Protein AF-A0A3P9D3Z5-F1 (afdb_monomer)

Structure (mmCIF, N/CA/C/O backbone):
data_AF-A0A3P9D3Z5-F1
#
_entry.id   AF-A0A3P9D3Z5-F1
#
loop_
_atom_site.group_PDB
_atom_site.id
_atom_site.type_symbol
_atom_site.label_atom_id
_atom_site.label_alt_id
_atom_site.label_comp_id
_atom_site.label_asym_id
_atom_site.label_entity_id
_atom_site.label_seq_id
_atom_site.pdbx_PDB_ins_code
_atom_site.Cartn_x
_atom_site.Cartn_y
_atom_site.Cartn_z
_atom_site.occupancy
_atom_site.B_iso_or_equiv
_atom_site.auth_seq_id
_atom_site.auth_comp_id
_atom_site.auth_asym_id
_atom_site.auth_atom_id
_atom_site.pdbx_PDB_model_num
ATOM 1 N N . MET A 1 1 ? 6.419 14.425 22.893 1.00 42.72 1 MET A N 1
ATOM 2 C CA . MET A 1 1 ? 5.077 14.743 23.412 1.00 42.72 1 MET A CA 1
AT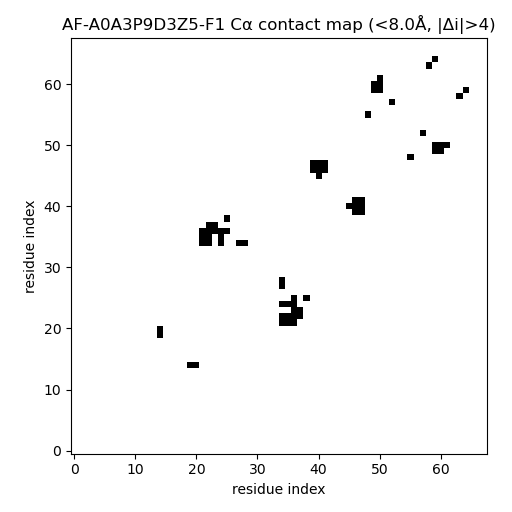OM 3 C C . MET A 1 1 ? 4.711 16.105 22.872 1.00 42.72 1 MET A C 1
ATOM 5 O O . MET A 1 1 ? 5.112 17.093 23.458 1.00 42.72 1 MET A O 1
ATOM 9 N N . GLU A 1 2 ? 4.010 16.141 21.748 1.00 29.31 2 GLU A N 1
ATOM 10 C CA . GLU A 1 2 ? 3.184 17.282 21.365 1.00 29.31 2 GLU A CA 1
ATOM 11 C C . GLU A 1 2 ? 1.882 16.697 20.825 1.00 29.31 2 GLU A C 1
ATOM 13 O O . GLU A 1 2 ? 1.891 15.798 19.982 1.00 29.31 2 GLU A O 1
ATOM 18 N N . HIS A 1 3 ? 0.789 17.135 21.444 1.00 41.75 3 HIS A N 1
ATOM 19 C CA . HIS A 1 3 ? -0.583 16.887 21.039 1.00 41.75 3 HIS A CA 1
ATOM 20 C C . HIS A 1 3 ? -0.906 17.772 19.838 1.00 41.75 3 HIS A C 1
ATOM 22 O O . HIS A 1 3 ? -0.600 18.961 19.851 1.00 41.75 3 HIS A O 1
ATOM 28 N N . ALA A 1 4 ? -1.632 17.221 18.873 1.00 39.78 4 ALA A N 1
ATOM 29 C CA . ALA A 1 4 ? -2.557 18.001 18.067 1.00 39.78 4 ALA A CA 1
ATOM 30 C C . ALA A 1 4 ? -3.750 17.109 17.721 1.00 39.78 4 ALA A C 1
ATOM 32 O O . ALA A 1 4 ? -3.807 16.474 16.669 1.00 39.78 4 ALA A O 1
ATOM 33 N N . ASP A 1 5 ? -4.699 17.054 18.654 1.00 54.66 5 ASP A N 1
ATOM 34 C CA . ASP A 1 5 ? -6.086 16.722 18.368 1.00 54.66 5 ASP A CA 1
ATOM 35 C C . ASP A 1 5 ? -6.623 17.738 17.357 1.00 54.66 5 ASP A C 1
ATOM 37 O O . ASP A 1 5 ? -7.038 18.838 17.715 1.00 54.66 5 ASP A O 1
ATOM 41 N N . SER A 1 6 ? -6.630 17.380 16.076 1.00 47.41 6 SER A N 1
ATOM 42 C CA . SER A 1 6 ? -7.446 18.082 15.091 1.00 47.41 6 SER A CA 1
ATOM 43 C C . SER A 1 6 ? -8.680 17.239 14.808 1.00 47.41 6 SER A C 1
ATOM 45 O O . SER A 1 6 ? -8.811 16.591 13.771 1.00 47.41 6 SER A O 1
ATOM 47 N N . LYS A 1 7 ? -9.621 17.241 15.761 1.00 61.88 7 LYS A N 1
ATOM 48 C CA . LYS A 1 7 ? -11.023 17.010 15.410 1.00 61.88 7 LYS A CA 1
ATOM 49 C C . LYS A 1 7 ? -11.475 18.233 14.626 1.00 61.88 7 LYS A C 1
ATOM 51 O O . LYS A 1 7 ? -11.995 19.185 15.201 1.00 61.88 7 LYS A O 1
ATOM 56 N N . ASN A 1 8 ? -11.222 18.226 13.320 1.00 47.56 8 ASN A N 1
ATOM 57 C CA . ASN A 1 8 ? -11.798 19.222 12.437 1.00 47.56 8 ASN A CA 1
ATOM 58 C C . ASN A 1 8 ? -13.306 18.977 12.385 1.00 47.56 8 ASN A C 1
ATOM 60 O O . ASN A 1 8 ? -13.798 18.026 11.780 1.00 47.56 8 ASN A O 1
ATOM 64 N N . ASN A 1 9 ? -14.018 19.830 13.111 1.00 52.56 9 ASN A N 1
ATOM 65 C CA . ASN A 1 9 ? -15.460 19.950 13.119 1.00 52.56 9 ASN A CA 1
ATOM 66 C C . ASN A 1 9 ? -15.871 20.618 11.800 1.00 52.56 9 ASN A C 1
ATOM 68 O O . ASN A 1 9 ? -16.053 21.829 11.733 1.00 52.56 9 ASN A O 1
ATOM 72 N N . LEU A 1 10 ? -15.924 19.826 10.728 1.00 54.56 10 LEU A N 1
ATOM 73 C CA . LEU A 1 10 ? -16.603 20.196 9.494 1.00 54.56 10 LEU A CA 1
ATOM 74 C C . LEU A 1 10 ? -18.033 19.669 9.589 1.00 54.56 10 LEU A C 1
ATOM 76 O O . LEU A 1 10 ? -18.299 18.468 9.558 1.00 54.56 10 LEU A O 1
ATOM 80 N N . GLN A 1 11 ? -18.899 20.646 9.825 1.00 43.47 11 GLN A N 1
ATOM 81 C CA . GLN A 1 11 ? -20.347 20.657 9.805 1.00 43.47 11 GLN A CA 1
ATOM 82 C C . GLN A 1 11 ? -21.015 19.463 9.107 1.00 43.47 11 GLN A C 1
ATOM 84 O O . GLN A 1 11 ? -20.787 19.143 7.942 1.00 43.47 11 GLN A O 1
ATOM 89 N N . ASN A 1 12 ? -21.921 18.852 9.862 1.00 51.16 12 ASN A N 1
ATOM 90 C CA . ASN A 1 12 ? -22.941 17.936 9.390 1.00 51.16 12 ASN A CA 1
ATOM 91 C C . ASN A 1 12 ? -23.832 18.629 8.340 1.00 51.16 12 ASN A C 1
ATOM 93 O O . ASN A 1 12 ? -24.699 19.390 8.744 1.00 51.16 12 ASN A O 1
ATOM 97 N N . ASP A 1 13 ? -23.643 18.355 7.044 1.00 53.38 13 ASP A N 1
ATOM 98 C CA . ASP A 1 13 ? -24.694 18.581 6.025 1.00 53.38 13 ASP A CA 1
ATOM 99 C C . ASP A 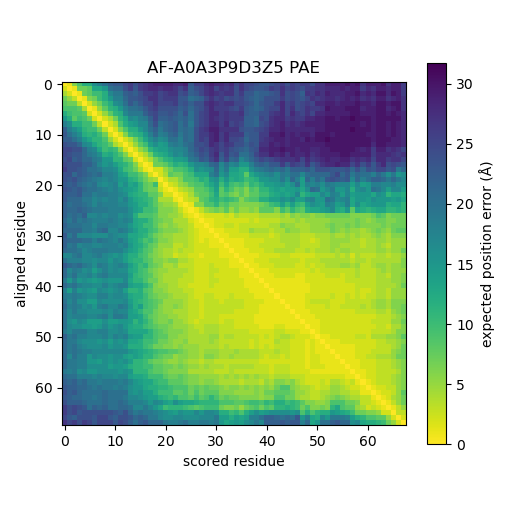1 13 ? -24.589 17.732 4.729 1.00 53.38 13 ASP A C 1
ATOM 101 O O . ASP A 1 13 ? -25.464 17.807 3.877 1.00 53.38 13 ASP A O 1
ATOM 105 N N . GLU A 1 14 ? -23.609 16.825 4.579 1.00 55.22 14 GLU A N 1
ATOM 106 C CA . GLU A 1 14 ? -23.498 15.950 3.380 1.00 55.22 14 GLU A CA 1
ATOM 107 C C . GLU A 1 14 ? -23.561 14.439 3.680 1.00 55.22 14 GLU A C 1
ATOM 109 O O . GLU A 1 14 ? -23.139 13.599 2.885 1.00 55.22 14 GLU A O 1
ATOM 114 N N . LYS A 1 15 ? -24.109 14.034 4.833 1.00 51.00 15 LYS A N 1
ATOM 115 C CA . LYS A 1 15 ? -24.106 12.620 5.274 1.00 51.00 15 LYS A CA 1
ATOM 116 C C . LYS A 1 15 ? -25.098 11.698 4.546 1.00 51.00 15 LYS A C 1
ATOM 118 O O . LYS A 1 15 ? -25.405 10.627 5.058 1.00 51.00 15 LYS A O 1
ATOM 123 N N . ASN A 1 16 ? -25.582 12.069 3.360 1.00 55.69 16 ASN A N 1
ATOM 124 C CA . ASN A 1 16 ? -26.479 11.227 2.567 1.00 55.69 16 ASN A CA 1
ATOM 125 C C . ASN A 1 16 ? -25.919 10.921 1.174 1.00 55.69 16 ASN A C 1
ATOM 127 O O . ASN A 1 16 ? -26.572 11.139 0.156 1.00 55.69 16 ASN A O 1
ATOM 131 N N . THR A 1 17 ? -24.694 10.399 1.130 1.00 51.53 17 THR A N 1
ATOM 132 C CA . THR A 1 17 ? -24.203 9.667 -0.038 1.00 51.53 17 THR A CA 1
ATOM 133 C C . THR A 1 17 ? -23.666 8.305 0.420 1.00 51.53 17 THR A C 1
ATOM 135 O O . THR A 1 17 ? -22.790 8.253 1.286 1.00 51.53 17 THR A O 1
ATOM 138 N N . PRO A 1 18 ? -24.177 7.183 -0.121 1.00 59.81 18 PRO A N 1
ATOM 139 C CA . PRO A 1 18 ? -23.831 5.837 0.349 1.00 59.81 18 PRO A CA 1
ATOM 140 C C . PRO A 1 18 ? -22.361 5.451 0.114 1.00 59.81 18 PRO A C 1
ATOM 142 O O . PRO A 1 18 ? -21.912 4.446 0.642 1.00 59.81 18 PRO A O 1
ATOM 145 N N . TYR A 1 19 ? -21.605 6.254 -0.639 1.00 59.00 19 TYR A N 1
ATOM 146 C CA . TYR A 1 19 ? -20.210 5.977 -0.988 1.00 59.00 19 TYR A CA 1
ATOM 147 C C . TYR A 1 19 ? -19.185 6.694 -0.100 1.00 59.00 19 TYR A C 1
ATOM 149 O O . TYR A 1 19 ? -18.047 6.238 0.002 1.00 59.00 19 TYR A O 1
ATOM 157 N N . LEU A 1 20 ? -19.547 7.810 0.546 1.00 62.84 20 LEU A N 1
ATOM 158 C CA . LEU A 1 20 ? -18.575 8.573 1.339 1.00 62.84 20 LEU A CA 1
ATOM 159 C C . LEU 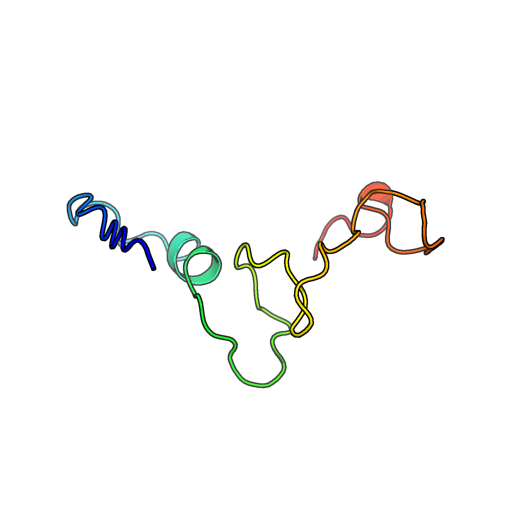A 1 20 ? -18.290 7.924 2.695 1.00 62.84 20 LEU A C 1
ATOM 161 O O . LEU A 1 20 ? -17.186 8.053 3.218 1.00 62.84 20 LEU A O 1
ATOM 165 N N . LEU A 1 21 ? -19.268 7.215 3.265 1.00 66.38 21 LEU A N 1
ATOM 166 C CA . LEU A 1 21 ? -19.099 6.592 4.575 1.00 66.38 21 LEU A CA 1
ATOM 167 C C . LEU A 1 21 ? -18.078 5.447 4.529 1.00 66.38 21 LEU A C 1
ATOM 169 O O . LEU A 1 21 ? -17.248 5.354 5.427 1.00 66.38 21 LEU A O 1
ATOM 173 N N . ASP A 1 22 ? -18.062 4.655 3.455 1.00 65.38 22 ASP A N 1
ATOM 174 C CA . ASP A 1 22 ? -17.120 3.540 3.285 1.00 65.38 22 ASP A CA 1
ATOM 175 C C . ASP A 1 22 ? -15.662 4.012 3.172 1.00 65.38 22 ASP A C 1
ATOM 177 O O . ASP A 1 22 ? -14.749 3.376 3.702 1.00 65.38 22 ASP A O 1
ATOM 181 N N . TYR A 1 23 ? -15.437 5.161 2.528 1.00 65.25 23 TYR A N 1
ATOM 182 C CA . TYR A 1 23 ? -14.113 5.788 2.418 1.00 65.25 23 TYR A CA 1
ATOM 183 C C . TYR A 1 23 ? -13.647 6.446 3.724 1.00 65.25 23 TYR A C 1
ATOM 185 O O . TYR A 1 23 ? -12.445 6.564 3.968 1.00 65.25 23 TYR A O 1
ATOM 193 N N . LEU A 1 24 ? -14.589 6.868 4.571 1.00 69.69 24 LEU A N 1
ATOM 194 C CA . LEU A 1 24 ? -14.320 7.449 5.888 1.00 69.69 24 LEU A CA 1
ATOM 195 C C . LEU A 1 24 ? -14.308 6.402 7.012 1.00 69.69 24 LEU A C 1
ATOM 197 O O . LEU A 1 24 ? -14.002 6.744 8.155 1.00 69.69 24 LEU A O 1
ATOM 201 N N . LEU A 1 25 ? -14.612 5.131 6.720 1.00 72.38 25 LEU A N 1
ATOM 202 C CA . LEU A 1 25 ? -14.504 4.059 7.702 1.00 72.38 25 LEU A CA 1
ATOM 203 C C . LEU A 1 25 ? -13.029 3.874 8.089 1.00 72.38 25 LEU A C 1
ATOM 205 O O . LEU A 1 25 ? -12.201 3.370 7.332 1.00 72.38 25 LEU A O 1
ATOM 209 N N . GLU A 1 26 ? -12.686 4.259 9.315 1.00 77.31 26 GLU A N 1
ATOM 210 C CA . GLU A 1 26 ? -11.340 4.052 9.866 1.00 77.31 26 GLU A CA 1
ATOM 211 C C . GLU A 1 26 ? -11.092 2.600 10.316 1.00 77.31 26 GLU A C 1
ATOM 213 O O . GLU A 1 26 ? -9.941 2.197 10.553 1.00 77.31 26 GLU A O 1
ATOM 218 N N . CYS A 1 27 ? -12.170 1.821 10.424 1.00 84.38 27 CYS A N 1
ATOM 219 C CA . CYS A 1 27 ? -12.196 0.447 10.904 1.00 84.38 27 CYS A CA 1
ATOM 220 C C . CYS A 1 27 ? -12.543 -0.534 9.781 1.00 84.38 27 CYS A C 1
ATOM 222 O O . CYS A 1 2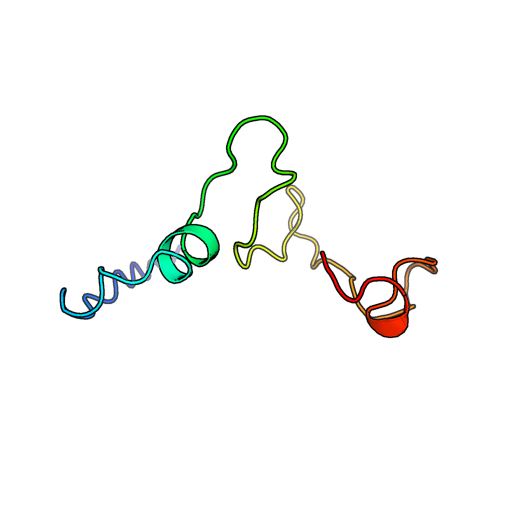7 ? -13.231 -0.202 8.822 1.00 84.38 27 CYS A O 1
ATOM 224 N N . VAL A 1 28 ? -12.062 -1.766 9.928 1.00 87.38 28 VAL A N 1
ATOM 225 C CA . VAL A 1 28 ? -12.292 -2.863 8.987 1.00 87.38 28 VAL A CA 1
ATOM 226 C C . VAL A 1 28 ? -13.391 -3.776 9.524 1.00 87.38 28 VAL A C 1
ATOM 228 O O . VAL A 1 28 ? -13.341 -4.167 10.689 1.00 87.38 28 VAL A O 1
ATOM 231 N N . ASN A 1 29 ? -14.332 -4.174 8.666 1.00 85.88 29 ASN A N 1
ATOM 232 C CA . ASN A 1 29 ? -15.288 -5.238 8.963 1.00 85.88 29 ASN A CA 1
ATOM 233 C C . ASN A 1 29 ? -14.756 -6.589 8.465 1.00 85.88 29 ASN A C 1
ATOM 235 O O . ASN A 1 29 ? -14.272 -6.716 7.338 1.00 85.88 29 ASN A O 1
ATOM 239 N N . GLY A 1 30 ? -14.847 -7.624 9.303 1.00 89.69 30 GLY A N 1
ATOM 240 C CA . GLY A 1 30 ? -14.416 -8.976 8.943 1.00 89.69 30 GLY A CA 1
ATOM 241 C C . GLY A 1 30 ? -12.976 -9.022 8.408 1.00 89.69 30 GLY A C 1
ATOM 242 O O . GLY A 1 30 ? -12.031 -8.701 9.123 1.00 89.69 30 GLY A O 1
ATOM 243 N N . LYS A 1 31 ? -12.809 -9.443 7.145 1.00 91.69 31 LYS A N 1
ATOM 244 C CA . LYS A 1 31 ? -11.498 -9.550 6.472 1.00 91.69 31 LYS A CA 1
ATOM 245 C C . LYS A 1 31 ? -11.060 -8.276 5.732 1.00 91.69 31 LYS A C 1
ATOM 247 O O . LYS A 1 31 ? -9.939 -8.254 5.234 1.00 91.69 31 LYS A O 1
ATOM 252 N N . GLY A 1 32 ? -11.916 -7.258 5.619 1.00 88.94 32 GLY A N 1
ATOM 253 C CA . GLY A 1 32 ? -11.589 -5.996 4.942 1.00 88.94 32 GLY A CA 1
ATOM 254 C C . GLY A 1 32 ? -11.426 -6.078 3.430 1.00 88.94 32 GLY A C 1
ATOM 255 O O . GLY A 1 32 ? -10.628 -5.341 2.863 1.00 88.94 32 GLY A O 1
ATOM 256 N N . ILE A 1 33 ? -12.162 -6.972 2.770 1.00 88.56 33 ILE A N 1
ATOM 257 C CA . ILE A 1 33 ? -12.154 -7.103 1.300 1.00 88.56 33 ILE A CA 1
ATOM 258 C C . ILE A 1 33 ? -12.780 -5.858 0.638 1.00 88.56 33 ILE A C 1
ATOM 260 O O . ILE A 1 33 ? -12.372 -5.415 -0.437 1.00 88.56 33 ILE A O 1
ATOM 264 N N . ASP A 1 34 ? -13.767 -5.288 1.312 1.00 86.00 34 ASP A N 1
ATOM 265 C CA . ASP A 1 34 ? -14.539 -4.097 0.974 1.00 86.00 34 ASP A CA 1
ATOM 266 C C . ASP A 1 34 ? -13.966 -2.811 1.587 1.00 86.00 34 ASP A C 1
ATOM 268 O O . ASP A 1 34 ? -14.485 -1.731 1.334 1.00 86.00 34 ASP A O 1
ATOM 272 N N . TYR A 1 35 ? -12.870 -2.886 2.349 1.00 86.94 35 TYR A N 1
ATOM 273 C CA . TYR A 1 35 ? -12.248 -1.695 2.919 1.00 86.94 35 TYR A CA 1
ATOM 274 C C . TYR A 1 35 ? -11.778 -0.747 1.806 1.00 86.94 35 TYR A C 1
ATOM 276 O O . TYR A 1 35 ? -11.047 -1.162 0.902 1.00 86.94 35 TYR A O 1
ATOM 284 N N . ARG A 1 36 ? -12.201 0.521 1.873 1.00 88.00 36 ARG A N 1
ATOM 285 C CA . ARG A 1 36 ? -11.823 1.592 0.932 1.00 88.00 36 ARG A CA 1
ATOM 286 C C . ARG A 1 36 ? -11.267 2.841 1.618 1.00 88.00 36 ARG A C 1
ATOM 288 O O . ARG A 1 36 ? -11.102 3.868 0.976 1.00 88.00 36 ARG A O 1
ATOM 295 N N . GLY A 1 37 ? -10.931 2.756 2.905 1.00 85.50 37 GLY A N 1
ATOM 296 C CA . GLY A 1 37 ? -10.294 3.859 3.623 1.00 85.50 37 GLY A CA 1
ATOM 297 C C . GLY A 1 37 ? -8.853 4.139 3.172 1.00 85.50 37 GLY A C 1
ATOM 298 O O . GLY A 1 3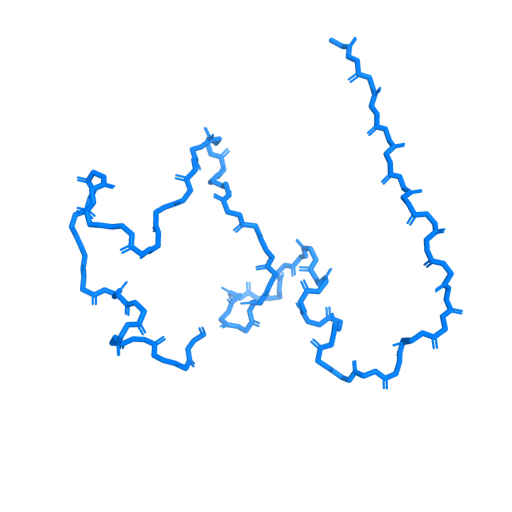7 ? -8.259 3.418 2.373 1.00 85.50 37 GLY A O 1
ATOM 299 N N . THR A 1 38 ? -8.259 5.202 3.713 1.00 87.94 38 THR A N 1
ATOM 300 C CA . THR A 1 38 ? -7.009 5.802 3.202 1.00 87.94 38 THR A CA 1
ATOM 301 C C . THR A 1 38 ? -5.732 5.384 3.944 1.00 87.94 38 THR A C 1
ATOM 303 O O . THR A 1 38 ? -4.664 5.960 3.720 1.00 87.94 38 THR A O 1
ATOM 306 N N . LYS A 1 39 ? -5.791 4.382 4.836 1.00 89.56 39 LYS A N 1
ATOM 307 C CA . LYS A 1 39 ? -4.620 3.946 5.620 1.00 89.56 39 LYS A CA 1
ATOM 308 C C . LYS A 1 39 ? -3.512 3.387 4.718 1.00 89.56 39 LYS A C 1
ATOM 310 O O . LYS A 1 39 ? -3.670 2.346 4.090 1.00 89.56 39 LYS A O 1
ATOM 315 N N . SER A 1 40 ? -2.354 4.046 4.732 1.00 92.62 40 SER A N 1
ATOM 316 C CA . SER A 1 40 ? -1.185 3.723 3.897 1.00 92.62 40 SER A CA 1
ATOM 317 C C . SER A 1 40 ? 0.081 3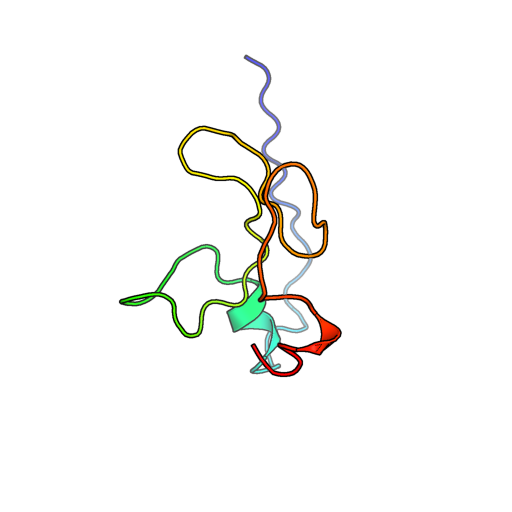.406 4.702 1.00 92.62 40 SER A C 1
ATOM 319 O O . SER A 1 40 ? 1.177 3.376 4.146 1.00 92.62 40 SER A O 1
ATOM 321 N N . ILE A 1 41 ? -0.050 3.156 6.008 1.00 95.06 41 ILE A N 1
ATOM 322 C CA . ILE A 1 41 ? 1.057 2.809 6.907 1.00 95.06 41 ILE A CA 1
ATOM 323 C C . ILE A 1 41 ? 0.814 1.421 7.504 1.00 95.06 41 ILE A C 1
ATOM 325 O O . ILE A 1 41 ? -0.268 1.114 8.003 1.00 95.06 41 ILE A O 1
ATOM 329 N N . THR A 1 42 ? 1.838 0.573 7.469 1.00 94.81 42 THR A N 1
ATOM 330 C CA . THR A 1 42 ? 1.816 -0.765 8.078 1.00 94.81 42 THR A CA 1
ATOM 331 C C . THR A 1 42 ? 1.822 -0.699 9.608 1.00 94.81 42 THR A C 1
ATOM 333 O O . THR A 1 42 ? 2.245 0.291 10.202 1.00 94.81 42 THR A O 1
ATOM 336 N N . ARG A 1 43 ? 1.468 -1.804 10.280 1.00 94.62 43 ARG A N 1
ATOM 337 C CA . ARG A 1 43 ? 1.530 -1.905 11.753 1.00 94.62 43 ARG A CA 1
ATOM 338 C C . ARG A 1 43 ? 2.910 -1.560 12.334 1.00 94.62 43 ARG A C 1
ATOM 340 O O . ARG A 1 43 ? 2.990 -1.068 13.450 1.00 94.62 43 ARG A O 1
ATOM 347 N N . SER A 1 44 ? 3.989 -1.825 11.596 1.00 97.56 44 SER A N 1
ATOM 348 C CA . SER A 1 44 ? 5.361 -1.507 12.015 1.00 97.56 44 SER A CA 1
ATOM 349 C C . SER A 1 44 ? 5.817 -0.090 11.641 1.00 97.56 44 SER A C 1
ATOM 351 O O . SER A 1 44 ? 7.003 0.197 11.748 1.00 97.56 44 SER A O 1
ATOM 353 N N . GLY A 1 45 ? 4.932 0.773 11.133 1.00 97.06 45 GLY A N 1
ATOM 354 C CA . GLY A 1 45 ? 5.256 2.166 10.805 1.00 97.06 45 GLY A CA 1
ATOM 355 C C . GLY A 1 45 ? 5.914 2.392 9.439 1.00 97.06 45 GLY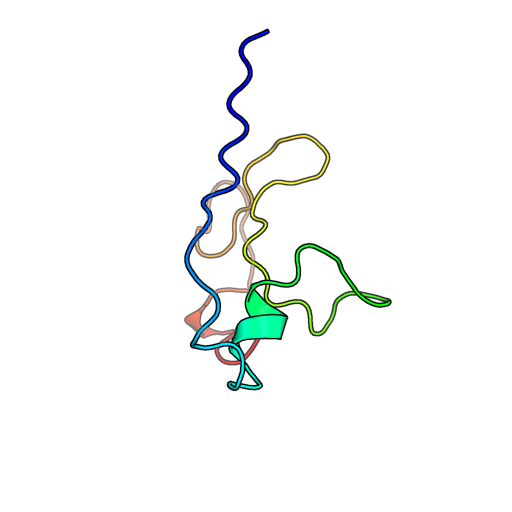 A C 1
ATOM 356 O O . GLY A 1 45 ? 6.401 3.484 9.173 1.00 97.06 45 GLY A O 1
ATOM 357 N N . LYS A 1 46 ? 5.946 1.389 8.553 1.00 96.81 46 LYS A N 1
ATOM 358 C CA . LYS A 1 46 ? 6.471 1.553 7.182 1.00 96.81 46 LYS A CA 1
ATOM 359 C C . LYS A 1 46 ? 5.381 2.053 6.242 1.00 96.81 46 LYS A C 1
ATOM 361 O O . LYS A 1 46 ? 4.261 1.545 6.316 1.00 96.81 46 LYS A O 1
ATOM 366 N N . VAL A 1 47 ? 5.735 2.967 5.342 1.00 95.94 47 VAL A N 1
ATOM 367 C CA . VAL A 1 47 ? 4.857 3.451 4.266 1.00 95.94 47 VAL A CA 1
ATOM 368 C C . VAL A 1 47 ? 4.601 2.332 3.256 1.00 95.94 47 VAL A C 1
ATOM 370 O O . VAL A 1 47 ? 5.528 1.631 2.848 1.00 95.94 47 VAL A O 1
ATOM 373 N N . CYS A 1 48 ? 3.339 2.146 2.879 1.00 93.31 48 CYS A N 1
ATOM 374 C CA . CYS A 1 48 ? 2.916 1.144 1.913 1.00 93.31 48 CYS A CA 1
ATOM 375 C C . CYS A 1 48 ? 3.359 1.513 0.492 1.00 93.31 48 CYS A C 1
ATOM 377 O O . CYS A 1 48 ? 3.294 2.668 0.074 1.00 93.31 48 CYS A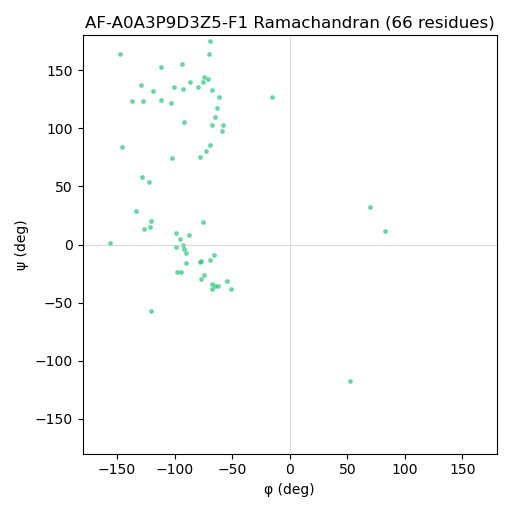 O 1
ATOM 379 N N . GLN A 1 49 ? 3.751 0.494 -0.269 1.00 94.50 49 GLN A N 1
ATOM 380 C CA . GLN A 1 49 ? 4.044 0.589 -1.693 1.00 94.50 49 GLN A CA 1
ATOM 381 C C . GLN A 1 49 ? 2.857 0.008 -2.469 1.00 94.50 49 GLN A C 1
ATOM 383 O O . GLN A 1 49 ? 2.499 -1.146 -2.243 1.00 94.50 49 GLN A O 1
ATOM 388 N N . TRP A 1 50 ? 2.245 0.803 -3.353 1.00 89.88 50 TRP A N 1
ATOM 389 C CA . TRP A 1 50 ? 1.127 0.344 -4.189 1.00 89.88 50 TRP A CA 1
ATOM 390 C C . TRP A 1 50 ? 1.417 0.453 -5.684 1.00 89.88 50 TRP A C 1
ATOM 392 O O . TRP A 1 50 ? 1.362 -0.542 -6.387 1.00 89.88 50 TRP A O 1
ATOM 402 N N . SER A 1 51 ? 1.747 1.644 -6.188 1.00 90.56 51 SER A N 1
ATOM 403 C CA . SER A 1 51 ? 2.002 1.857 -7.623 1.00 90.56 51 SER A CA 1
ATOM 404 C C . SER A 1 51 ? 3.478 1.765 -8.017 1.00 90.56 51 SER A C 1
ATOM 406 O O . SER A 1 51 ? 3.791 1.497 -9.174 1.00 90.56 51 SER A O 1
ATOM 408 N N . SER A 1 52 ? 4.392 1.995 -7.072 1.00 92.31 52 SER A N 1
ATOM 409 C CA . SER A 1 52 ? 5.836 1.901 -7.312 1.00 92.31 52 SER A CA 1
ATOM 410 C C . SER A 1 52 ? 6.285 0.444 -7.426 1.00 92.31 52 SER A C 1
ATOM 412 O O . SER A 1 52 ? 5.805 -0.397 -6.679 1.00 92.31 52 SER A O 1
ATOM 414 N N . GLN A 1 53 ? 7.264 0.165 -8.293 1.00 94.25 53 GLN A N 1
ATOM 415 C CA . GLN A 1 53 ? 7.920 -1.150 -8.423 1.00 94.25 53 GLN A CA 1
ATOM 416 C C . GLN A 1 53 ? 9.230 -1.276 -7.629 1.00 94.25 53 GLN A C 1
ATOM 418 O O . GLN A 1 53 ? 9.937 -2.283 -7.716 1.00 94.25 53 GLN A O 1
ATOM 423 N N . THR A 1 54 ? 9.557 -0.242 -6.858 1.00 94.19 54 THR A N 1
ATOM 424 C CA . THR A 1 54 ? 10.742 -0.166 -6.003 1.00 94.19 54 THR A CA 1
ATOM 425 C C . THR A 1 54 ? 10.301 0.242 -4.597 1.00 94.19 54 THR A C 1
ATOM 427 O O . THR A 1 54 ? 9.500 1.178 -4.478 1.00 94.19 54 THR A O 1
ATOM 430 N N . PRO A 1 55 ? 10.833 -0.382 -3.529 1.00 94.75 55 PRO A N 1
ATOM 431 C CA . PRO A 1 55 ? 11.871 -1.427 -3.509 1.00 94.75 55 PRO A CA 1
ATOM 432 C C . PRO A 1 55 ? 11.405 -2.849 -3.861 1.00 94.75 55 PRO A C 1
ATOM 434 O O . PRO A 1 55 ? 12.247 -3.707 -4.122 1.00 94.75 55 PRO A O 1
ATOM 437 N N . HIS A 1 56 ? 10.103 -3.127 -3.866 1.00 95.06 56 HIS A N 1
ATOM 438 C CA . HIS A 1 56 ? 9.583 -4.482 -4.059 1.00 95.06 56 HIS A CA 1
ATOM 439 C C . HIS A 1 56 ? 8.845 -4.606 -5.394 1.00 95.06 56 HIS A C 1
ATOM 441 O O . HIS A 1 56 ? 7.887 -3.886 -5.636 1.00 95.06 56 HIS A O 1
ATOM 447 N N . LYS A 1 57 ? 9.240 -5.545 -6.259 1.00 95.38 57 LYS A N 1
ATOM 448 C CA . LYS A 1 57 ? 8.523 -5.773 -7.524 1.00 95.38 57 LYS A CA 1
ATOM 449 C C . LYS A 1 57 ? 7.261 -6.607 -7.300 1.00 95.38 57 LYS A C 1
ATOM 451 O O . LYS A 1 57 ? 7.319 -7.623 -6.608 1.00 95.38 57 LYS A O 1
ATOM 456 N N . HIS A 1 58 ? 6.146 -6.220 -7.913 1.00 92.62 58 HIS A N 1
ATOM 457 C CA . HIS A 1 58 ? 4.881 -6.962 -7.869 1.00 92.62 58 HIS A CA 1
ATOM 458 C C . HIS A 1 58 ? 4.062 -6.814 -9.158 1.00 92.62 58 HIS A C 1
ATOM 460 O O . HIS A 1 58 ? 4.281 -5.915 -9.963 1.00 92.62 58 HIS A O 1
ATOM 466 N N . HIS A 1 59 ? 3.075 -7.692 -9.354 1.00 92.25 59 HIS A N 1
ATOM 467 C CA . HIS A 1 59 ? 2.192 -7.660 -10.529 1.00 92.25 59 HIS A CA 1
ATOM 468 C C . HIS A 1 59 ? 0.930 -6.805 -10.330 1.00 92.25 59 HIS A C 1
ATOM 470 O O . HIS A 1 59 ? 0.268 -6.461 -11.307 1.00 92.25 59 HIS A O 1
ATOM 476 N N . GLN A 1 60 ? 0.584 -6.457 -9.082 1.00 87.81 60 GLN A N 1
ATOM 477 C CA . GLN A 1 60 ? -0.574 -5.609 -8.774 1.00 87.81 60 GLN A CA 1
ATOM 478 C C . GLN A 1 60 ? -0.255 -4.135 -9.038 1.00 87.81 60 GLN A C 1
ATOM 480 O O . GLN A 1 60 ? 0.015 -3.384 -8.112 1.00 87.81 60 GLN A O 1
ATOM 485 N N . ILE A 1 61 ? -0.222 -3.737 -10.305 1.00 86.19 61 ILE A N 1
ATOM 486 C CA . ILE A 1 61 ? -0.116 -2.330 -10.706 1.00 86.19 61 ILE A CA 1
ATOM 487 C C . ILE A 1 61 ? -1.509 -1.740 -10.948 1.00 86.19 61 ILE A C 1
ATOM 489 O O . ILE A 1 61 ? -2.418 -2.499 -11.293 1.00 86.19 61 ILE A O 1
ATOM 493 N N . PRO A 1 62 ? -1.685 -0.411 -10.826 1.00 83.38 62 PRO A N 1
ATOM 494 C CA . PRO A 1 62 ? -2.972 0.242 -11.072 1.00 83.38 62 PRO A CA 1
ATOM 495 C C . PRO A 1 62 ? -3.605 -0.14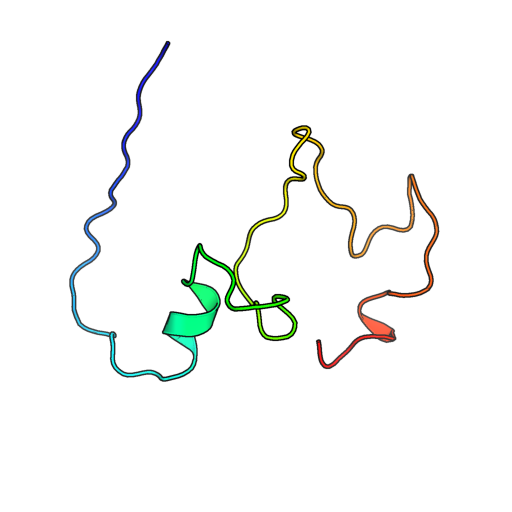5 -12.417 1.00 83.38 62 PRO A C 1
ATOM 497 O O . PRO A 1 62 ? -4.801 -0.403 -12.482 1.00 83.38 62 PRO A O 1
ATOM 500 N N . GLU A 1 63 ? -2.788 -0.292 -13.462 1.00 82.62 63 GLU A N 1
ATOM 501 C CA . GLU A 1 63 ? -3.222 -0.675 -14.814 1.00 82.62 63 GLU A CA 1
ATOM 502 C C . GLU A 1 63 ? -3.869 -2.069 -14.872 1.00 82.62 63 GLU A C 1
ATOM 504 O O . GLU A 1 63 ? -4.840 -2.277 -15.595 1.00 82.62 63 GLU A O 1
ATOM 509 N N . ASN A 1 64 ? -3.378 -3.012 -14.062 1.00 82.75 64 ASN A N 1
ATOM 510 C CA . ASN A 1 64 ? -3.865 -4.394 -14.021 1.00 82.75 64 ASN A CA 1
ATOM 511 C C . ASN A 1 64 ? -4.855 -4.640 -12.872 1.00 82.75 64 ASN A C 1
ATOM 513 O O . ASN A 1 64 ? -5.361 -5.751 -12.714 1.00 82.75 64 ASN A O 1
ATOM 517 N N . CYS A 1 65 ? -5.119 -3.630 -12.040 1.00 76.75 65 CYS A N 1
ATOM 518 C CA . CYS A 1 65 ? -6.091 -3.677 -10.948 1.00 76.75 65 CYS A CA 1
ATOM 519 C C . CYS A 1 65 ? -7.074 -2.487 -11.007 1.00 76.75 65 CYS A C 1
ATOM 521 O O . CYS A 1 65 ? -7.179 -1.749 -10.030 1.00 76.75 65 CYS A O 1
ATOM 523 N N . PRO A 1 66 ? -7.827 -2.309 -12.112 1.00 66.94 66 PRO A N 1
ATOM 524 C CA . PRO A 1 66 ? -8.696 -1.144 -12.317 1.00 66.94 66 PRO A CA 1
ATOM 525 C C . PRO A 1 66 ? -9.937 -1.080 -11.408 1.00 66.94 66 PRO A C 1
ATOM 527 O O . PRO A 1 66 ? -10.582 -0.038 -11.343 1.00 66.94 66 PRO A O 1
ATOM 530 N N . TYR A 1 67 ? -10.291 -2.172 -10.718 1.00 60.53 67 TYR A N 1
ATOM 531 C CA . TYR A 1 67 ? -11.574 -2.298 -10.004 1.00 60.53 67 TYR A CA 1
ATOM 532 C C . TYR A 1 67 ? -11.451 -2.848 -8.577 1.00 60.53 67 TYR A C 1
ATOM 534 O O . TYR A 1 67 ? -12.364 -3.515 -8.089 1.00 60.53 67 TYR A O 1
ATOM 542 N N . LYS A 1 68 ? -10.318 -2.618 -7.910 1.00 53.38 68 LYS A N 1
ATOM 543 C CA . LYS A 1 68 ? -10.235 -2.812 -6.459 1.00 53.38 68 LYS A CA 1
ATOM 544 C C . LYS A 1 68 ? -10.224 -1.469 -5.772 1.00 53.38 68 LYS A C 1
ATOM 546 O O . LYS A 1 68 ? -9.269 -0.706 -5.997 1.00 53.38 68 LYS A O 1
#

Organism: NCBI:txid106582

InterPro domains:
  IPR000001 Kringle [PS50070] (26-68)
  IPR000001 Kringle [SM00130] (25-67)
  IPR013806 Kringle-like fold [SSF57440] (19-67)
  IPR038178 Kringle superfamily [G3DSA:2.40.20.10] (1-68)
  IPR050759 Serine proteases and regulators with kringle domains [PTHR24261] (19-66)

Radius of gyration: 16.06 Å; Cα contacts (8 Å, |Δi|>4): 34; chains: 1; bounding box: 38×30×38 Å

Foldseek 3Di:
DDDDPPPPPDDPDPPPDPPVVQQVPPDADDPNPSRNHDDQADPVGDGHDQQDCPPPHDDRHCVVPVDD

Nearest PDB structures (foldseek):
  3sp8-assembly1_B  TM=9.117E-01  e=2.229E-04  Homo sapiens
  9fse-assembly1_A  TM=8.346E-01  e=4.192E-03  Homo sapiens

Mean predicted aligned error: 12.24 Å

Solvent-accessible surface area (backbone atoms only — not comparable to full-atom values): 4941 Å² total; per-residue (Å²): 142,81,87,77,88,74,81,77,85,73,76,94,81,76,92,84,48,91,66,59,57,52,44,65,37,90,70,72,64,92,89,39,86,83,62,56,39,84,86,52,61,46,98,87,70,45,76,64,78,60,75,57,60,68,96,58,76,75,82,73,32,62,89,77,45,82,85,119

pLDDT: mean 75.53, std 18.84, range [29.31, 97.56]

Sequence (68 aa):
MEHADSKNNLQNDEKNTPYLLDYLLECVNGKGIDYRGTKSITRSGKVCQWSSQTPHKHHQIPENCPYK

Secondary structure (DSSP, 8-state):
-----------S-----TTHHHHH--S--TT-SS------B-TTSPBPPSS--SSS--S--GGG-TT-